Protein AF-A0AA38MVS5-F1 (afdb_monomer_lite)

Organism: NCBI:txid2804957

Structure (mmCIF, N/CA/C/O backbone):
data_AF-A0AA38MVS5-F1
#
_entry.id   AF-A0AA38MVS5-F1
#
loop_
_atom_site.group_PDB
_atom_site.id
_atom_site.type_symbol
_atom_site.label_atom_id
_atom_site.label_alt_id
_atom_site.label_comp_id
_atom_site.label_asym_id
_atom_site.label_entity_id
_atom_site.label_seq_id
_atom_site.pdbx_PDB_ins_code
_atom_site.Cartn_x
_atom_site.Cartn_y
_atom_site.Cartn_z
_atom_site.occupancy
_atom_site.B_iso_or_equiv
_atom_site.auth_seq_id
_atom_site.auth_comp_id
_atom_site.auth_asym_id
_atom_site.auth_atom_id
_atom_site.pdbx_PDB_model_num
ATOM 1 N N . MET A 1 1 ? -32.147 5.519 -17.229 1.00 52.75 1 MET A N 1
ATOM 2 C CA . MET A 1 1 ? -31.284 6.025 -16.141 1.00 52.75 1 MET A CA 1
ATOM 3 C C . MET A 1 1 ? -29.842 5.870 -16.603 1.00 52.75 1 MET A C 1
ATOM 5 O O . MET A 1 1 ? -29.389 4.741 -16.722 1.00 52.75 1 MET A O 1
ATOM 9 N N . SER A 1 2 ? -29.169 6.950 -17.012 1.00 71.06 2 SER A N 1
ATOM 10 C CA . SER A 1 2 ? -27.778 6.861 -17.477 1.00 71.06 2 SER A CA 1
ATOM 11 C C . SER A 1 2 ? -26.863 6.687 -16.270 1.00 71.06 2 SER A C 1
ATOM 13 O O . SER A 1 2 ? -26.815 7.561 -15.404 1.00 71.06 2 SER A O 1
ATOM 15 N N . LEU A 1 3 ? -26.153 5.564 -16.196 1.00 74.81 3 LEU A N 1
ATOM 16 C CA . LEU A 1 3 ? -25.125 5.363 -15.183 1.00 74.81 3 LEU A CA 1
ATOM 17 C C . LEU A 1 3 ? -24.035 6.431 -15.386 1.00 74.81 3 LEU A C 1
ATOM 19 O O . LEU A 1 3 ? -23.428 6.501 -16.454 1.00 74.81 3 LEU A O 1
ATOM 23 N N . ASN A 1 4 ? -23.811 7.292 -14.392 1.00 88.94 4 ASN A N 1
ATOM 24 C CA . ASN A 1 4 ? -22.824 8.368 -14.482 1.00 88.94 4 ASN A CA 1
ATOM 25 C C . ASN A 1 4 ? -21.429 7.813 -14.151 1.00 88.94 4 ASN A C 1
ATOM 27 O O . ASN A 1 4 ? -20.923 7.955 -13.038 1.00 88.94 4 ASN A O 1
ATOM 31 N N . ILE A 1 5 ? -20.850 7.105 -15.125 1.00 94.38 5 ILE A N 1
ATOM 32 C CA . ILE A 1 5 ? -19.623 6.305 -14.980 1.00 94.38 5 ILE A CA 1
ATOM 33 C C . ILE A 1 5 ? -18.460 7.134 -14.422 1.00 94.38 5 ILE A C 1
ATOM 35 O O . ILE A 1 5 ? -17.718 6.637 -13.581 1.00 94.38 5 ILE A O 1
ATOM 39 N N . GLY A 1 6 ? -18.331 8.406 -14.819 1.00 93.69 6 GLY A N 1
ATOM 40 C CA . GLY A 1 6 ? -17.260 9.285 -14.336 1.00 93.69 6 GLY A CA 1
ATOM 41 C C . GLY A 1 6 ? -17.294 9.493 -12.820 1.00 93.69 6 GLY A C 1
ATOM 42 O O . GLY A 1 6 ? -16.277 9.323 -12.152 1.00 93.69 6 GLY A O 1
ATOM 43 N N . HIS A 1 7 ? -18.474 9.770 -12.261 1.00 93.69 7 HIS A N 1
ATOM 44 C CA . HIS A 1 7 ? -18.641 9.882 -10.810 1.00 93.69 7 HIS A CA 1
ATOM 45 C C . HIS A 1 7 ? -18.379 8.540 -10.121 1.00 93.69 7 HIS A C 1
ATOM 47 O O . HIS A 1 7 ? -17.712 8.506 -9.093 1.00 93.69 7 HIS A O 1
ATOM 53 N N . GLY A 1 8 ? -18.833 7.436 -10.726 1.00 95.12 8 GLY A N 1
ATOM 54 C CA . GLY A 1 8 ? -18.562 6.088 -10.226 1.00 95.12 8 GLY A CA 1
ATOM 55 C C . GLY A 1 8 ? -17.066 5.798 -10.090 1.00 95.12 8 GLY A C 1
ATOM 56 O O . GLY A 1 8 ? -16.630 5.346 -9.035 1.00 95.12 8 GLY A O 1
ATOM 57 N N . ILE A 1 9 ? -16.269 6.120 -11.114 1.00 96.56 9 ILE A N 1
ATOM 58 C CA . ILE A 1 9 ? -14.809 5.949 -11.084 1.00 96.56 9 ILE A CA 1
ATOM 59 C C . ILE A 1 9 ? -14.200 6.776 -9.949 1.00 96.56 9 ILE A C 1
ATOM 61 O O . ILE A 1 9 ? -13.466 6.230 -9.132 1.00 96.56 9 ILE A O 1
ATOM 65 N N . VAL A 1 10 ? -14.550 8.062 -9.849 1.00 96.94 10 VAL A N 1
ATOM 66 C CA . VAL A 1 10 ? -14.017 8.950 -8.803 1.00 96.94 10 VAL A CA 1
ATOM 67 C C . VAL A 1 10 ? -14.348 8.426 -7.407 1.00 96.94 10 VAL A C 1
ATOM 69 O O . VAL A 1 10 ? -13.463 8.359 -6.555 1.00 96.94 10 VAL A O 1
ATOM 72 N N . THR A 1 11 ? -15.592 8.007 -7.170 1.00 96.62 11 THR A N 1
ATOM 73 C CA . THR A 1 11 ? -16.009 7.454 -5.878 1.00 96.62 11 THR A CA 1
ATOM 74 C C . THR A 1 11 ? -15.243 6.178 -5.544 1.00 96.62 11 THR A C 1
ATOM 76 O O . THR A 1 11 ? -14.725 6.059 -4.436 1.00 96.62 11 THR A O 1
ATOM 79 N N . VAL A 1 12 ? -15.119 5.243 -6.488 1.00 97.56 12 VAL A N 1
ATOM 80 C CA . VAL A 1 12 ? -14.395 3.982 -6.266 1.00 97.56 12 VAL A CA 1
ATOM 81 C C . VAL A 1 12 ? -12.920 4.243 -5.9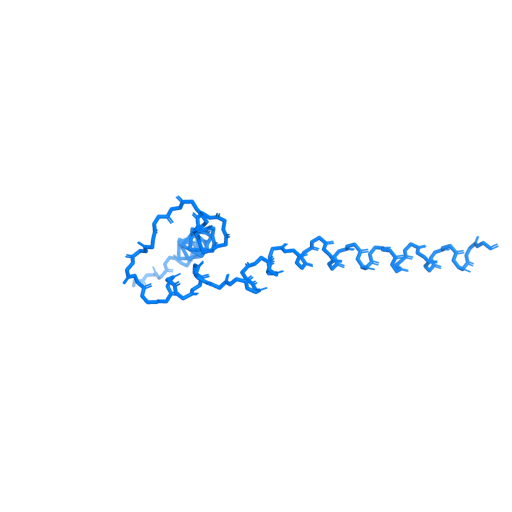74 1.00 97.56 12 VAL A C 1
ATOM 83 O O . VAL A 1 12 ? -12.374 3.673 -5.031 1.00 97.56 12 VAL A O 1
ATOM 86 N N . THR A 1 13 ? -12.277 5.135 -6.727 1.00 97.75 13 THR A N 1
ATOM 87 C CA . THR A 1 13 ? -10.872 5.486 -6.507 1.00 97.75 13 THR A CA 1
ATOM 88 C C . THR A 1 13 ? -10.670 6.167 -5.155 1.00 97.75 13 THR A C 1
ATOM 90 O O . THR A 1 13 ? -9.755 5.798 -4.423 1.00 97.75 13 THR A O 1
ATOM 93 N N . ALA A 1 14 ? -11.539 7.106 -4.776 1.00 98.00 14 ALA A N 1
ATOM 94 C CA . ALA A 1 14 ? -11.464 7.763 -3.474 1.00 98.00 14 ALA A CA 1
ATOM 95 C C . ALA A 1 14 ? -11.609 6.754 -2.323 1.00 98.00 14 ALA A C 1
ATOM 97 O O . ALA A 1 14 ? -10.786 6.744 -1.410 1.00 98.00 14 ALA A O 1
ATOM 98 N N . VAL A 1 15 ? -12.603 5.861 -2.394 1.00 97.56 15 VAL A N 1
ATOM 99 C CA . VAL A 1 15 ? -12.805 4.801 -1.393 1.00 97.56 15 VAL A CA 1
ATOM 100 C C . VAL A 1 15 ? -11.589 3.882 -1.319 1.00 97.56 15 VAL A C 1
ATOM 102 O O . VAL A 1 15 ? -11.108 3.606 -0.221 1.00 97.56 15 VAL A O 1
ATOM 105 N N . PHE A 1 16 ? -11.051 3.456 -2.464 1.00 96.00 16 PHE A N 1
ATOM 106 C CA . PHE A 1 16 ? -9.848 2.629 -2.520 1.00 96.00 16 PHE A CA 1
ATOM 107 C C . PHE A 1 16 ? -8.671 3.291 -1.793 1.00 96.00 16 PHE A C 1
ATOM 109 O O . PHE A 1 16 ? -8.066 2.669 -0.923 1.00 96.00 16 PHE A O 1
ATOM 116 N N . PHE A 1 17 ? -8.375 4.560 -2.090 1.00 95.38 17 PHE A N 1
ATOM 117 C CA . PHE A 1 17 ? -7.258 5.265 -1.458 1.00 95.38 17 PHE A CA 1
ATOM 118 C C . PHE A 1 17 ? -7.480 5.519 0.033 1.00 95.38 17 PHE A C 1
ATOM 120 O O . PHE A 1 17 ? -6.525 5.408 0.801 1.00 95.38 17 PHE A O 1
ATOM 127 N N . ILE A 1 18 ? -8.708 5.811 0.466 1.00 95.62 18 ILE A N 1
ATOM 128 C CA . ILE A 1 18 ? -9.034 5.971 1.890 1.00 95.62 18 ILE A CA 1
ATOM 129 C C . ILE A 1 18 ? -8.793 4.654 2.637 1.00 95.62 18 ILE A C 1
ATOM 131 O O . ILE A 1 18 ? -8.081 4.635 3.642 1.00 95.62 18 ILE A O 1
ATOM 135 N N . VAL A 1 19 ? -9.332 3.546 2.119 1.00 94.88 19 VAL A N 1
ATOM 136 C CA . VAL A 1 19 ? -9.195 2.217 2.733 1.00 94.88 19 VAL A CA 1
ATOM 137 C C . VAL A 1 19 ? -7.736 1.764 2.747 1.00 94.88 19 VAL A C 1
ATOM 139 O O . VAL A 1 19 ? -7.241 1.334 3.787 1.00 94.88 19 VAL A O 1
ATOM 142 N N . ALA A 1 20 ? -7.022 1.907 1.629 1.00 93.25 20 ALA A N 1
ATOM 143 C CA . ALA A 1 20 ? -5.612 1.540 1.534 1.00 93.25 20 ALA A CA 1
ATOM 144 C C . ALA A 1 20 ? -4.734 2.382 2.473 1.00 93.25 20 ALA A C 1
ATOM 146 O O . ALA A 1 20 ? -3.861 1.840 3.151 1.00 93.25 20 ALA A O 1
ATOM 147 N N . SER A 1 21 ? -4.990 3.691 2.569 1.00 93.62 21 SER A N 1
ATOM 148 C CA . SER A 1 21 ? -4.248 4.568 3.479 1.00 93.62 21 SER A CA 1
ATOM 149 C C . SER A 1 21 ? -4.496 4.202 4.940 1.00 93.62 21 SER A C 1
ATOM 151 O O . SER A 1 21 ? -3.546 4.167 5.722 1.00 93.62 21 SER A O 1
ATOM 153 N N . TYR A 1 22 ? -5.741 3.877 5.313 1.00 94.44 22 TYR A N 1
ATOM 154 C CA . TYR A 1 22 ? -6.035 3.358 6.649 1.00 94.44 22 TYR A CA 1
ATOM 155 C C . TYR A 1 22 ? -5.259 2.065 6.915 1.00 94.44 22 TYR A C 1
ATOM 157 O O . TYR A 1 22 ? -4.493 2.005 7.872 1.00 94.44 22 TYR A O 1
ATOM 165 N N . ALA A 1 23 ? -5.402 1.063 6.045 1.00 92.50 23 ALA A N 1
ATOM 166 C CA . ALA A 1 23 ? -4.809 -0.256 6.239 1.00 92.5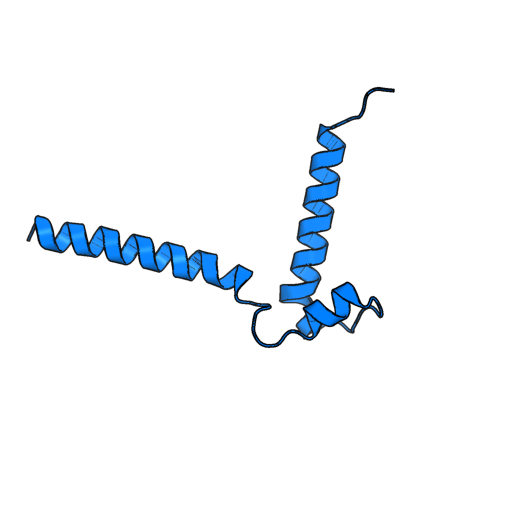0 23 ALA A CA 1
ATOM 167 C C . ALA A 1 23 ? -3.276 -0.206 6.365 1.00 92.50 23 ALA A C 1
ATOM 169 O O . ALA A 1 23 ? -2.708 -0.847 7.251 1.00 92.50 23 ALA A O 1
ATOM 170 N N . ILE A 1 24 ? -2.607 0.576 5.514 1.00 92.19 24 ILE A N 1
ATOM 171 C CA . ILE A 1 24 ? -1.143 0.582 5.410 1.00 92.19 24 ILE A CA 1
ATOM 172 C C . ILE A 1 24 ? -0.508 1.601 6.362 1.00 92.19 24 ILE A C 1
ATOM 174 O O . ILE A 1 24 ? 0.426 1.253 7.083 1.00 92.19 24 ILE A O 1
ATOM 178 N N . LEU A 1 25 ? -0.987 2.850 6.362 1.00 92.19 25 LEU A N 1
ATOM 179 C CA . LEU A 1 25 ? -0.314 3.973 7.024 1.00 92.19 25 LEU A CA 1
ATOM 180 C C . LEU A 1 25 ? -0.915 4.288 8.395 1.00 92.19 25 LEU A C 1
ATOM 182 O O . LEU A 1 25 ? -0.183 4.403 9.376 1.00 92.19 25 LEU A O 1
ATOM 186 N N . PHE A 1 26 ? -2.240 4.433 8.480 1.00 94.00 26 PHE A N 1
ATOM 187 C CA . PHE A 1 26 ? -2.875 4.968 9.689 1.00 94.00 26 PHE A CA 1
ATOM 188 C C . PHE A 1 26 ? -3.229 3.906 10.737 1.00 94.00 26 PHE A C 1
ATOM 190 O O . PHE A 1 26 ? -3.326 4.240 11.915 1.00 94.00 26 PHE A O 1
ATOM 197 N N . SER A 1 27 ? -3.346 2.632 10.358 1.00 92.69 27 SER A N 1
ATOM 198 C CA . SER A 1 27 ? -3.610 1.509 11.274 1.00 92.69 27 SER A CA 1
ATOM 199 C C . SER A 1 27 ? -2.554 1.339 12.369 1.00 92.69 27 SER A C 1
ATOM 201 O O . SER A 1 27 ? -2.822 0.722 13.391 1.00 92.69 27 SER A O 1
ATOM 203 N N . ALA A 1 28 ? -1.353 1.897 12.179 1.00 88.06 28 ALA A N 1
ATOM 204 C CA . ALA A 1 28 ? -0.292 1.879 13.184 1.00 88.06 28 ALA A CA 1
ATO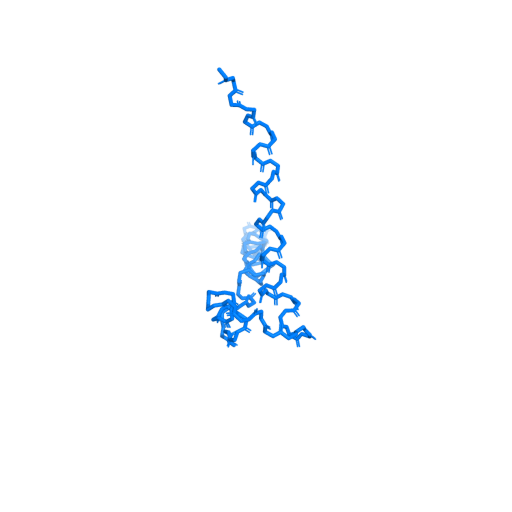M 205 C C . ALA A 1 28 ? -0.542 2.841 14.362 1.00 88.06 28 ALA A C 1
ATOM 207 O O . ALA A 1 28 ? 0.069 2.680 15.414 1.00 88.06 28 ALA A O 1
ATOM 208 N N . ILE A 1 29 ? -1.398 3.853 14.180 1.00 93.31 29 ILE A N 1
ATOM 209 C CA . ILE A 1 29 ? -1.652 4.913 15.172 1.00 93.31 29 ILE A CA 1
ATOM 210 C C . ILE A 1 29 ? -3.133 5.064 15.538 1.00 93.31 29 ILE A C 1
ATOM 212 O O . ILE A 1 29 ? -3.450 5.650 16.570 1.00 93.31 29 ILE A O 1
ATOM 216 N N . LEU A 1 30 ? -4.041 4.558 14.704 1.00 92.75 30 LEU A N 1
ATOM 217 C CA . LEU A 1 30 ? -5.479 4.556 14.951 1.00 92.75 30 LEU A CA 1
ATOM 218 C C . LEU A 1 30 ? -5.925 3.220 15.558 1.00 92.75 30 LEU A C 1
ATOM 220 O O . LEU A 1 30 ? -5.320 2.186 15.274 1.00 92.75 30 LEU A O 1
ATOM 224 N N . PRO A 1 31 ? -7.006 3.211 16.357 1.00 92.81 31 PRO A N 1
ATOM 225 C CA . PRO A 1 31 ? -7.584 1.969 16.849 1.00 92.81 31 PRO A CA 1
ATOM 226 C C . PRO A 1 31 ? -8.155 1.109 15.711 1.00 92.81 31 PRO A C 1
ATOM 228 O O . PRO A 1 31 ? -8.453 1.588 14.609 1.00 92.81 31 PRO A O 1
ATOM 231 N N . LEU A 1 32 ? -8.339 -0.178 16.017 1.00 94.06 32 LEU A N 1
ATOM 232 C CA . LEU A 1 32 ? -9.044 -1.119 15.150 1.00 94.06 32 LEU A CA 1
ATOM 233 C C . LEU A 1 32 ? -10.494 -0.677 14.940 1.00 94.06 32 LEU A C 1
ATOM 235 O O . LEU A 1 32 ? -11.126 -0.088 15.818 1.00 94.06 32 LEU A O 1
ATOM 239 N N . THR A 1 33 ? -11.013 -0.963 13.753 1.00 93.19 33 THR A N 1
ATOM 240 C CA . THR A 1 33 ? -12.342 -0.513 13.319 1.00 93.19 33 THR A CA 1
ATOM 241 C C . THR A 1 33 ? -13.470 -1.414 13.810 1.00 93.19 33 THR A C 1
ATOM 243 O O . THR A 1 33 ? -14.631 -1.010 13.758 1.00 93.19 33 THR A O 1
ATOM 246 N N . GLY A 1 34 ? -13.156 -2.638 14.247 1.00 93.62 34 GLY A N 1
ATOM 247 C CA . GLY A 1 34 ? -14.136 -3.688 14.528 1.00 93.62 34 GLY A CA 1
ATOM 248 C C . GLY A 1 34 ? -14.641 -4.392 13.263 1.00 93.62 34 GLY A C 1
ATOM 249 O O . GLY A 1 34 ? -15.446 -5.320 13.351 1.00 93.62 34 GLY A O 1
ATOM 250 N N . ASN A 1 35 ? -14.194 -3.970 12.075 1.00 95.19 35 ASN A N 1
ATOM 251 C CA . ASN A 1 35 ? -14.482 -4.653 10.824 1.00 95.19 35 ASN A CA 1
ATOM 252 C C . ASN A 1 35 ? -13.429 -5.736 10.579 1.00 95.19 35 ASN A C 1
ATOM 254 O O . ASN A 1 35 ? -12.262 -5.425 10.368 1.00 95.19 35 ASN A O 1
ATOM 258 N N . VAL A 1 36 ? -13.862 -6.998 10.512 1.00 95.44 36 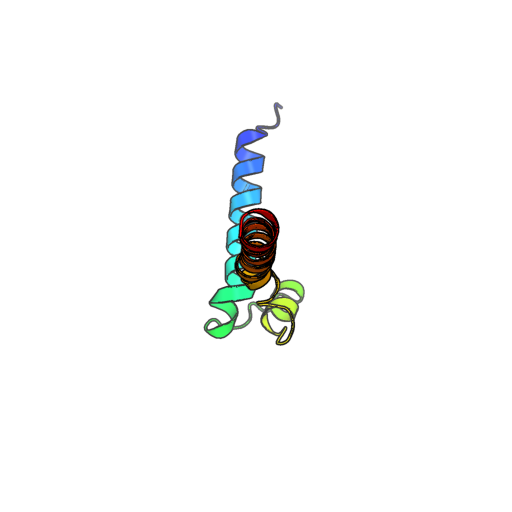VAL A N 1
ATOM 259 C CA . VAL A 1 36 ? -12.969 -8.162 10.373 1.00 95.44 36 VAL A CA 1
ATOM 260 C C . VAL A 1 36 ? -11.979 -8.022 9.212 1.00 95.44 36 VAL A C 1
ATOM 262 O O . VAL A 1 36 ? -10.808 -8.339 9.377 1.00 95.44 36 VAL A O 1
ATOM 265 N N . MET A 1 37 ? -12.413 -7.527 8.049 1.00 92.44 37 MET A N 1
ATOM 266 C CA . MET A 1 37 ? -11.528 -7.404 6.886 1.00 92.44 37 MET A CA 1
ATOM 267 C C . MET A 1 37 ? -10.464 -6.329 7.108 1.00 92.44 37 MET A C 1
ATOM 269 O O . MET A 1 37 ? -9.279 -6.587 6.917 1.00 92.44 37 MET A O 1
ATOM 273 N N . LEU A 1 38 ? -10.869 -5.135 7.545 1.00 92.62 38 LEU A N 1
ATOM 274 C CA . LEU A 1 38 ? -9.929 -4.040 7.802 1.00 92.62 38 LEU A CA 1
ATOM 275 C C . LEU A 1 38 ? -8.984 -4.359 8.958 1.00 92.62 38 LEU A C 1
ATOM 277 O O . LEU A 1 38 ? -7.803 -4.034 8.880 1.00 92.62 38 LEU A O 1
ATOM 281 N N . ASP A 1 39 ? -9.482 -5.028 9.992 1.00 94.81 39 ASP A N 1
ATOM 282 C CA 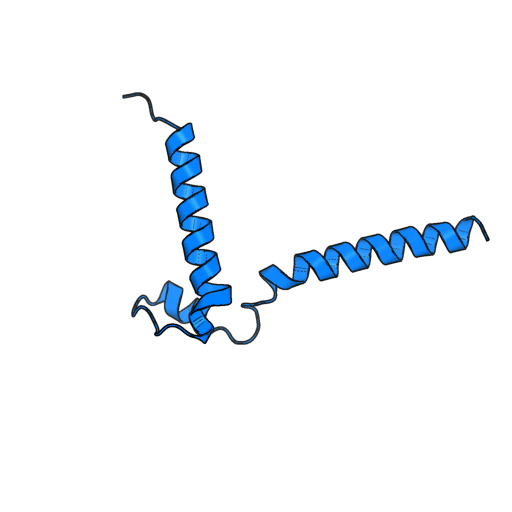. ASP A 1 39 ? -8.701 -5.374 11.172 1.00 94.81 39 ASP A CA 1
ATOM 283 C C . ASP A 1 39 ? -7.678 -6.478 10.863 1.00 94.81 39 ASP A C 1
ATOM 285 O O . ASP A 1 39 ? -6.561 -6.429 11.375 1.00 94.81 39 ASP A O 1
ATOM 289 N N . VAL A 1 40 ? -7.994 -7.435 9.979 1.00 94.25 40 VAL A N 1
ATOM 290 C CA . VAL A 1 40 ? -7.006 -8.408 9.475 1.00 94.25 40 VAL A CA 1
ATOM 291 C C . VAL A 1 40 ? -5.876 -7.697 8.730 1.00 94.25 40 VAL A C 1
ATOM 293 O O . VAL A 1 40 ? -4.711 -7.984 8.991 1.00 94.25 40 VAL A O 1
ATOM 296 N N . LEU A 1 41 ? -6.197 -6.737 7.856 1.00 92.88 41 LEU A N 1
ATOM 297 C CA . LEU A 1 41 ? -5.178 -5.956 7.146 1.00 92.88 41 LEU A CA 1
ATOM 298 C C . LEU A 1 41 ? -4.360 -5.065 8.095 1.00 92.88 41 LEU A C 1
ATOM 300 O O . LEU A 1 41 ? -3.150 -4.939 7.932 1.00 92.88 41 LEU A O 1
ATOM 304 N N . ALA A 1 42 ? -5.007 -4.449 9.085 1.00 93.12 42 ALA A N 1
ATOM 305 C CA . ALA A 1 42 ? -4.355 -3.590 10.069 1.00 93.12 42 ALA A CA 1
ATOM 306 C C . ALA A 1 42 ? -3.338 -4.355 10.934 1.00 93.12 42 ALA A C 1
ATOM 308 O O . ALA A 1 42 ? -2.280 -3.811 11.258 1.00 93.12 42 ALA A O 1
ATOM 309 N N . ASN A 1 43 ? -3.650 -5.611 11.272 1.00 94.25 43 ASN A N 1
ATOM 310 C CA . ASN A 1 43 ? -2.806 -6.488 12.086 1.00 94.25 43 ASN A CA 1
ATOM 311 C C . ASN A 1 43 ? -1.745 -7.262 11.282 1.00 94.25 43 ASN A C 1
ATOM 313 O O . ASN A 1 43 ? -0.939 -7.975 11.881 1.00 94.25 43 ASN A O 1
ATOM 317 N N . ASP A 1 44 ? -1.710 -7.143 9.951 1.00 93.19 44 ASP A N 1
ATOM 318 C CA . ASP A 1 44 ? -0.663 -7.769 9.143 1.00 93.19 44 ASP A CA 1
ATOM 319 C C . ASP A 1 44 ? 0.693 -7.105 9.431 1.00 93.19 44 ASP A C 1
ATOM 321 O O . ASP A 1 44 ? 0.909 -5.931 9.147 1.00 93.19 44 ASP A O 1
ATOM 325 N N . THR A 1 45 ? 1.636 -7.858 9.991 1.00 90.19 45 THR A N 1
ATOM 326 C CA . THR A 1 45 ? 2.979 -7.359 10.327 1.00 90.19 45 THR A CA 1
ATOM 327 C C . THR A 1 45 ? 4.037 -7.646 9.262 1.00 90.19 45 THR A C 1
ATOM 329 O O . THR A 1 45 ? 5.149 -7.133 9.366 1.00 90.19 45 THR A O 1
ATOM 332 N N . HIS A 1 46 ? 3.721 -8.446 8.243 1.00 89.88 46 HIS A N 1
ATOM 333 C CA . HIS A 1 46 ? 4.694 -8.983 7.289 1.00 89.88 46 HIS A CA 1
ATOM 334 C C . HIS A 1 46 ? 4.597 -8.322 5.911 1.00 89.88 46 HIS A C 1
ATOM 336 O O . HIS A 1 46 ? 5.620 -7.963 5.329 1.00 89.88 46 HIS A O 1
ATOM 342 N N . TYR A 1 47 ? 3.386 -8.130 5.386 1.00 89.88 47 TYR A N 1
ATOM 343 C CA . TYR A 1 47 ? 3.161 -7.701 4.004 1.00 89.88 47 TYR A CA 1
ATOM 344 C C . TYR A 1 47 ? 2.525 -6.319 3.874 1.00 89.88 47 TYR A C 1
ATOM 346 O O . TYR A 1 47 ? 2.571 -5.750 2.783 1.00 89.88 47 TYR A O 1
ATOM 354 N N . LYS A 1 48 ? 1.993 -5.722 4.951 1.00 90.69 48 LYS A N 1
ATOM 355 C CA . LYS A 1 48 ? 1.258 -4.442 4.860 1.00 90.69 48 LYS A CA 1
ATOM 356 C C . LYS A 1 48 ? 2.030 -3.320 4.155 1.00 90.69 48 LYS A C 1
ATOM 358 O O . LYS A 1 48 ? 1.443 -2.544 3.408 1.00 90.69 48 LYS A O 1
ATOM 363 N N . TYR A 1 49 ? 3.351 -3.252 4.334 1.00 92.06 49 TYR A N 1
ATOM 364 C CA . TYR A 1 49 ? 4.196 -2.233 3.698 1.00 92.06 49 TYR A CA 1
ATOM 365 C C . TYR A 1 49 ? 4.774 -2.664 2.350 1.00 92.06 49 TYR A C 1
ATOM 367 O O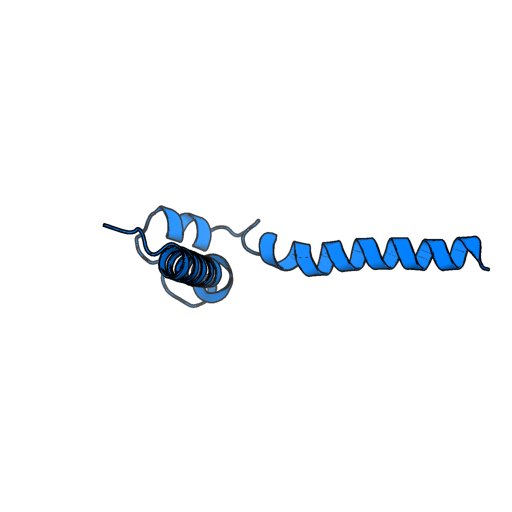 . TYR A 1 49 ? 5.260 -1.815 1.604 1.00 92.06 49 TYR A O 1
ATOM 375 N N . PHE A 1 50 ? 4.717 -3.954 2.011 1.00 92.38 50 PHE A N 1
ATOM 376 C CA . PHE A 1 50 ? 5.290 -4.485 0.775 1.00 92.38 50 PHE A CA 1
ATOM 377 C C . PHE A 1 50 ? 4.706 -3.786 -0.456 1.00 92.38 50 PHE A C 1
ATOM 379 O O . PHE A 1 50 ? 5.452 -3.348 -1.326 1.00 92.38 50 PHE A O 1
ATOM 386 N N . THR A 1 51 ? 3.388 -3.579 -0.482 1.00 87.25 51 THR A N 1
ATOM 387 C CA . THR A 1 51 ? 2.693 -2.878 -1.574 1.00 87.25 51 THR A CA 1
ATOM 388 C C . THR A 1 51 ? 3.187 -1.444 -1.778 1.00 87.25 51 THR A C 1
ATOM 390 O O . THR A 1 51 ? 3.221 -0.961 -2.905 1.00 87.25 51 THR A O 1
ATOM 393 N N . LEU A 1 52 ? 3.594 -0.755 -0.708 1.00 90.31 52 LEU A N 1
ATOM 394 C CA . LEU A 1 52 ? 4.128 0.604 -0.800 1.00 90.31 52 LEU A CA 1
ATOM 395 C C . LEU A 1 52 ? 5.608 0.594 -1.199 1.00 90.31 52 LEU A C 1
ATOM 397 O O . LEU A 1 52 ? 6.036 1.402 -2.019 1.00 90.31 52 LEU A O 1
ATOM 401 N N . LEU A 1 53 ? 6.383 -0.340 -0.645 1.00 93.94 53 LEU A N 1
ATOM 402 C CA . LEU A 1 53 ? 7.830 -0.421 -0.839 1.00 93.94 53 LEU A CA 1
ATOM 403 C C . LEU A 1 53 ? 8.233 -1.069 -2.170 1.00 93.94 53 LEU A C 1
ATOM 405 O O . LEU A 1 53 ? 9.306 -0.765 -2.685 1.00 93.94 53 LEU A O 1
ATOM 409 N N . ILE A 1 54 ? 7.375 -1.882 -2.793 1.00 95.50 54 ILE A N 1
ATOM 410 C CA . ILE A 1 54 ? 7.668 -2.483 -4.102 1.00 95.50 54 ILE A CA 1
ATOM 411 C C . ILE A 1 54 ? 7.846 -1.429 -5.200 1.00 95.50 54 ILE A C 1
ATOM 413 O O . ILE A 1 54 ? 8.604 -1.658 -6.137 1.00 95.50 54 ILE A O 1
ATOM 417 N N . ILE A 1 55 ? 7.204 -0.261 -5.079 1.00 94.44 55 ILE A N 1
ATOM 418 C CA . ILE A 1 55 ? 7.323 0.829 -6.055 1.00 94.44 55 ILE A CA 1
ATOM 419 C C . ILE A 1 55 ? 8.762 1.373 -6.086 1.00 94.44 55 ILE A C 1
ATOM 421 O O . ILE A 1 55 ? 9.404 1.255 -7.132 1.00 94.44 55 ILE A O 1
ATOM 425 N N . PRO A 1 56 ? 9.319 1.929 -4.986 1.00 96.69 56 PRO A N 1
ATOM 426 C CA . PRO A 1 56 ? 10.694 2.413 -4.998 1.00 96.69 56 PRO A CA 1
ATOM 427 C C . PRO A 1 56 ? 11.709 1.281 -5.184 1.00 96.69 56 PRO A C 1
ATOM 429 O O . PRO A 1 56 ? 12.672 1.466 -5.922 1.00 96.69 56 PRO A O 1
ATOM 432 N N . THR A 1 57 ? 11.504 0.103 -4.584 1.00 97.12 57 THR A N 1
ATOM 433 C CA . THR A 1 57 ? 12.446 -1.019 -4.722 1.00 97.12 57 THR A CA 1
ATOM 434 C C . THR A 1 57 ? 12.482 -1.561 -6.150 1.00 97.12 57 THR A C 1
ATOM 436 O O . THR A 1 57 ? 13.562 -1.774 -6.698 1.00 97.12 57 THR A O 1
ATOM 439 N N . GLY A 1 58 ? 11.322 -1.741 -6.784 1.00 97.75 58 GLY A N 1
ATOM 440 C CA . GLY A 1 58 ? 11.218 -2.197 -8.168 1.00 97.75 58 GLY A CA 1
ATOM 441 C C . GLY A 1 58 ? 11.767 -1.167 -9.152 1.00 97.75 58 GLY A C 1
ATOM 442 O O . GLY A 1 58 ? 12.552 -1.518 -10.031 1.00 97.75 58 GLY A O 1
ATOM 443 N N . ALA A 1 59 ? 11.429 0.113 -8.968 1.00 97.75 59 ALA A N 1
ATOM 444 C CA . ALA A 1 59 ? 11.978 1.193 -9.785 1.00 97.75 59 ALA A CA 1
ATOM 445 C C . ALA A 1 59 ? 13.506 1.259 -9.668 1.00 97.75 59 ALA A C 1
ATOM 447 O O . ALA A 1 59 ? 14.201 1.287 -10.683 1.00 97.75 59 ALA A O 1
ATOM 448 N N . TYR A 1 60 ? 14.036 1.214 -8.442 1.00 97.75 60 TYR A N 1
ATOM 449 C CA . TYR A 1 60 ? 15.475 1.206 -8.200 1.00 97.75 60 TYR A CA 1
ATOM 450 C C . TYR A 1 60 ? 16.158 0.008 -8.864 1.00 97.75 60 TYR A C 1
ATOM 452 O O . TYR A 1 60 ? 17.163 0.185 -9.547 1.00 97.75 60 TYR A O 1
ATOM 460 N N . PHE A 1 61 ? 15.591 -1.193 -8.727 1.00 98.00 61 PHE A N 1
ATOM 461 C CA . PHE A 1 61 ? 16.117 -2.399 -9.363 1.00 98.00 61 PHE A CA 1
ATOM 462 C C . PHE A 1 61 ? 16.220 -2.247 -10.887 1.00 98.00 61 PHE A C 1
ATOM 464 O O . PHE A 1 61 ? 17.265 -2.549 -11.466 1.00 98.00 61 PHE A O 1
ATOM 471 N N . VAL A 1 62 ? 15.166 -1.750 -11.542 1.00 98.25 62 VAL A N 1
ATOM 472 C CA . VAL A 1 62 ? 15.153 -1.540 -12.999 1.00 98.25 62 VAL A CA 1
ATOM 473 C C . VAL A 1 62 ? 16.183 -0.488 -13.413 1.00 98.25 62 VAL A C 1
ATOM 475 O O . VAL A 1 62 ? 16.951 -0.720 -14.346 1.00 98.25 62 VAL A O 1
ATOM 478 N N . ILE A 1 63 ? 16.240 0.643 -12.703 1.00 97.94 63 ILE A N 1
ATOM 479 C CA . ILE A 1 63 ? 17.176 1.737 -12.997 1.00 97.94 63 ILE A CA 1
ATOM 480 C C . ILE A 1 63 ? 18.622 1.265 -12.838 1.00 97.94 63 ILE A C 1
ATOM 482 O O . ILE A 1 63 ? 19.430 1.478 -13.738 1.00 97.94 63 ILE A O 1
ATOM 486 N N . ALA A 1 64 ? 18.950 0.596 -11.732 1.00 97.62 64 ALA A N 1
ATOM 487 C CA . ALA A 1 64 ? 20.299 0.109 -11.467 1.00 97.62 64 ALA A CA 1
ATOM 488 C C . ALA A 1 64 ? 20.764 -0.892 -12.536 1.00 97.62 64 ALA A C 1
ATOM 490 O O . ALA A 1 64 ? 21.890 -0.791 -13.019 1.00 97.62 64 ALA A O 1
ATOM 491 N N . ASN A 1 65 ? 19.887 -1.808 -12.962 1.00 97.81 65 ASN A N 1
ATOM 492 C CA . ASN A 1 65 ? 20.194 -2.745 -14.046 1.00 97.81 65 ASN A CA 1
ATOM 493 C C . ASN A 1 65 ? 20.412 -2.027 -15.380 1.00 97.81 65 ASN A C 1
ATOM 495 O O . ASN A 1 65 ? 21.378 -2.308 -16.089 1.00 97.81 65 ASN A O 1
ATOM 499 N N . TRP A 1 66 ? 19.533 -1.084 -15.721 1.00 97.62 66 TRP A N 1
ATOM 500 C CA . TRP A 1 66 ? 19.648 -0.342 -16.970 1.00 97.62 66 TRP A CA 1
ATOM 501 C C . TRP A 1 66 ? 20.933 0.490 -17.021 1.00 97.62 66 TRP A C 1
ATOM 503 O O . TRP A 1 66 ? 21.685 0.396 -17.991 1.00 97.62 66 TRP A O 1
ATOM 513 N N . VAL A 1 67 ? 21.217 1.252 -15.963 1.00 97.50 67 VAL A N 1
ATOM 514 C CA . VAL A 1 67 ? 22.430 2.070 -15.840 1.00 97.50 67 VAL A CA 1
ATOM 515 C C . VAL A 1 67 ? 23.685 1.193 -15.831 1.00 97.50 67 VAL A C 1
ATOM 517 O O . VAL A 1 67 ? 24.637 1.487 -16.550 1.00 97.50 67 VAL A O 1
ATOM 520 N N . GLY A 1 68 ? 23.682 0.077 -15.098 1.00 96.31 68 GLY A N 1
ATOM 521 C CA . GLY A 1 68 ? 24.792 -0.878 -15.095 1.00 96.31 68 GLY A CA 1
ATOM 522 C C . GLY A 1 68 ? 25.102 -1.426 -16.490 1.00 96.31 68 GLY A C 1
ATOM 523 O O . GLY A 1 68 ? 26.266 -1.510 -16.879 1.00 96.31 68 GLY A O 1
ATOM 524 N N . TRP A 1 69 ? 24.070 -1.715 -17.288 1.00 96.50 69 TRP A N 1
ATOM 525 C CA . TRP A 1 69 ? 24.243 -2.150 -18.674 1.00 96.50 69 TRP A CA 1
ATOM 526 C C . TRP A 1 69 ? 24.822 -1.058 -19.581 1.00 96.50 69 TRP A C 1
ATOM 528 O O . TRP A 1 69 ? 25.638 -1.357 -20.453 1.00 96.50 69 TRP A O 1
ATOM 538 N N . GLN A 1 70 ? 24.433 0.207 -19.377 1.00 94.38 70 GLN A N 1
ATOM 539 C CA . GLN A 1 70 ? 25.028 1.333 -20.107 1.00 94.38 70 GLN A CA 1
ATOM 540 C C . GLN A 1 70 ? 26.531 1.430 -19.847 1.00 94.38 70 GLN A C 1
ATOM 542 O O . GLN A 1 70 ? 27.295 1.595 -20.796 1.00 94.38 70 GLN A O 1
ATOM 547 N N . TYR A 1 71 ? 26.957 1.280 -18.591 1.00 94.38 71 TYR A N 1
ATOM 548 C CA . TYR A 1 71 ? 28.380 1.272 -18.263 1.00 94.38 71 TYR A CA 1
ATOM 549 C C . TYR A 1 71 ? 29.093 0.051 -18.847 1.00 94.38 71 TYR A C 1
ATOM 551 O O . TYR A 1 71 ? 30.137 0.218 -19.461 1.00 94.38 71 TYR A O 1
ATOM 559 N N . TYR A 1 72 ? 28.522 -1.152 -18.755 1.00 93.94 72 TYR A N 1
ATOM 560 C CA . TYR A 1 72 ? 29.142 -2.358 -19.321 1.00 93.94 72 TYR A CA 1
ATOM 561 C C . TYR A 1 72 ? 29.377 -2.277 -20.839 1.00 93.94 72 TYR A C 1
ATOM 563 O O . TYR A 1 72 ? 30.364 -2.807 -21.337 1.00 93.94 72 TYR A O 1
ATOM 571 N N . ARG A 1 73 ? 28.465 -1.645 -21.589 1.00 92.94 73 ARG A N 1
ATOM 572 C CA . ARG A 1 73 ? 28.566 -1.554 -23.053 1.00 92.94 73 ARG A CA 1
ATOM 573 C C . ARG A 1 73 ? 29.433 -0.415 -23.575 1.00 92.94 73 ARG A C 1
ATOM 575 O O . ARG A 1 73 ? 29.924 -0.526 -24.695 1.00 92.94 73 ARG A O 1
ATOM 582 N N . ASN A 1 74 ? 29.532 0.680 -22.828 1.00 90.25 74 ASN A N 1
ATOM 583 C CA . ASN A 1 74 ? 30.117 1.933 -23.310 1.00 90.25 74 ASN A CA 1
ATOM 584 C C . ASN A 1 74 ? 31.400 2.337 -22.559 1.00 90.25 74 ASN A C 1
ATOM 586 O O . ASN A 1 74 ? 31.870 3.457 -22.757 1.00 90.25 74 ASN A O 1
ATOM 590 N N . SER A 1 75 ? 31.933 1.461 -21.700 1.00 64.50 75 SER A N 1
ATOM 591 C CA . SER A 1 75 ? 33.225 1.619 -21.007 1.00 64.50 75 SER A CA 1
ATOM 592 C C . SER A 1 75 ? 34.209 0.568 -21.502 1.00 64.50 75 SER A C 1
ATOM 594 O O . SER A 1 75 ? 35.414 0.890 -21.555 1.00 64.50 75 SER A O 1
#

Sequence (75 aa):
MSLNIGHGIVTVTAVFFIVASYAILFSAILPLTGNVMLDVLANDTHYKYFTLLIIPTGAYFVIANWVGWQYYRNS

InterPro domains:
  IPR029164 Phosphatidylinositol N-acetylglucosaminyltransferase subunit Y [PF15159] (6-74)

Secondary structure (DSSP, 8-state):
----HHHHHHHHHHHHHHHHHHHHTGGGTSPP-S-HHHHHHHT-SSSTTHHHHHHHHHHHHHHHHHHHHHHHHH-

Foldseek 3Di:
DDDPVVVVVVVVVVVVCVLLCCLQPVLVPDDDPPDPVSNVSSPDPDCSCVVVVCVVVVVVVVVVVVVVVVVVVPD

pLDDT: mean 92.8, std 7.16, range [52.75, 98.25]

Radius of gyration: 19.44 Å; chains: 1; bounding box: 64×19×40 Å